Protein AF-A0A537WR71-F1 (afdb_monomer)

Foldseek 3Di:
DVPVVVLQFQDPPCPVVSLVVVVVVVVVVVVVVLVVQCVVCVPPVVSNVVVVVVVVVVVVVCPDPVNVVVLVVVCVVCVVVVGHRSCSNVVSVVVVVVPD

Secondary structure (DSSP, 8-state):
-HHHHHHT---STTHHHHHHHHHHHHHHHHHHHHHHHHHHHTT-HHHHHHHHHHHHHHHHHHT-HHHHHHHHHHHHHHHHTT---TTHHHHHHHHHHHH-

pLDDT: mean 86.19, std 12.83, range [47.69, 97.62]

Mean predicted aligned error: 6.78 Å

Structure (mmCIF, N/CA/C/O backbone):
data_AF-A0A537WR71-F1
#
_entry.id   AF-A0A537WR71-F1
#
loop_
_atom_site.group_PDB
_atom_site.id
_atom_site.type_symbol
_atom_site.label_atom_id
_atom_site.label_alt_id
_atom_site.label_comp_id
_atom_site.label_asym_id
_atom_site.label_entity_id
_atom_site.label_seq_id
_atom_site.pdbx_PDB_ins_code
_atom_site.Cartn_x
_atom_site.Cartn_y
_atom_site.Cartn_z
_atom_site.occupancy
_atom_site.B_iso_or_equiv
_atom_site.auth_seq_id
_atom_site.auth_comp_id
_atom_site.auth_asym_id
_atom_site.auth_atom_id
_atom_site.pdbx_PDB_model_num
ATOM 1 N N . MET A 1 1 ? -22.192 9.346 -1.950 1.00 47.69 1 MET A N 1
ATOM 2 C CA . MET A 1 1 ? -21.343 9.742 -0.795 1.00 47.69 1 MET A CA 1
ATOM 3 C C . MET A 1 1 ? -21.617 8.970 0.510 1.00 47.69 1 MET A C 1
ATOM 5 O O . MET A 1 1 ? -20.672 8.731 1.242 1.00 47.69 1 MET A O 1
ATOM 9 N N . ARG A 1 2 ? -22.842 8.495 0.815 1.00 50.09 2 ARG A N 1
ATOM 10 C CA . ARG A 1 2 ? -23.143 7.747 2.069 1.00 50.09 2 ARG A CA 1
ATOM 11 C C . ARG A 1 2 ? -22.621 6.298 2.165 1.00 50.09 2 ARG A C 1
ATOM 13 O O . ARG A 1 2 ? -22.574 5.759 3.264 1.00 50.09 2 ARG A O 1
ATOM 20 N N . GLN A 1 3 ? -22.258 5.654 1.054 1.00 52.09 3 GLN A N 1
ATOM 21 C CA . GLN A 1 3 ? -21.816 4.247 1.059 1.00 52.09 3 GLN A CA 1
ATOM 22 C C . GLN A 1 3 ? -20.332 4.077 1.427 1.00 52.09 3 GLN A C 1
ATOM 24 O O . GLN A 1 3 ? -20.008 3.156 2.171 1.00 52.09 3 GLN A O 1
ATOM 29 N N . LEU A 1 4 ? -19.458 5.002 1.009 1.00 53.16 4 LEU A N 1
ATOM 30 C CA . LEU A 1 4 ? -18.034 5.015 1.381 1.00 53.16 4 LEU A CA 1
ATOM 31 C C . LEU A 1 4 ? -17.837 5.143 2.901 1.00 53.16 4 LEU A C 1
ATOM 33 O O . LEU A 1 4 ? -17.051 4.408 3.483 1.00 53.16 4 LEU A O 1
ATOM 37 N N . ALA A 1 5 ? -18.633 5.986 3.566 1.00 55.94 5 ALA A N 1
ATOM 38 C CA . ALA A 1 5 ? -18.571 6.157 5.020 1.00 55.94 5 ALA A CA 1
ATOM 39 C C . ALA A 1 5 ? -18.953 4.887 5.810 1.00 55.94 5 ALA A C 1
ATOM 41 O O . ALA A 1 5 ? -18.473 4.693 6.919 1.00 55.94 5 ALA A O 1
ATOM 42 N N . ARG A 1 6 ? -19.779 3.990 5.244 1.00 54.12 6 ARG A N 1
ATOM 43 C CA . ARG A 1 6 ? -20.155 2.718 5.898 1.00 54.12 6 ARG A CA 1
ATOM 44 C C . ARG A 1 6 ? -19.064 1.650 5.811 1.00 54.12 6 ARG A C 1
ATOM 46 O O . ARG A 1 6 ? -18.992 0.785 6.684 1.00 54.12 6 ARG A O 1
ATOM 53 N N . LEU A 1 7 ? -18.227 1.696 4.772 1.00 55.09 7 LEU A N 1
ATOM 54 C CA . LEU A 1 7 ? -17.085 0.788 4.614 1.00 55.09 7 LEU A CA 1
ATOM 55 C C . LEU A 1 7 ? -16.010 1.048 5.679 1.00 55.09 7 LEU A C 1
ATOM 57 O O . LEU A 1 7 ? -15.387 0.099 6.143 1.00 55.09 7 LEU A O 1
ATOM 61 N N . PHE A 1 8 ? -15.888 2.297 6.136 1.00 60.16 8 PHE A N 1
ATOM 62 C CA . PHE A 1 8 ? -14.965 2.724 7.195 1.00 60.16 8 PHE A CA 1
ATOM 63 C C . PHE A 1 8 ? -15.630 2.916 8.570 1.00 60.16 8 PHE A C 1
ATOM 65 O O . PHE A 1 8 ? -15.017 3.464 9.476 1.00 60.16 8 PHE A O 1
ATOM 72 N N . ASP A 1 9 ? -16.878 2.469 8.734 1.00 62.72 9 ASP A N 1
ATOM 73 C CA . ASP A 1 9 ? -17.612 2.549 10.003 1.00 62.72 9 ASP A CA 1
ATOM 74 C C . ASP A 1 9 ? -17.039 1.547 11.027 1.00 62.72 9 ASP A C 1
ATOM 76 O O . ASP A 1 9 ? -16.817 0.381 10.691 1.00 62.72 9 ASP A O 1
ATOM 80 N N . ASP A 1 10 ? -16.850 1.964 12.279 1.00 61.41 10 ASP A N 1
ATOM 81 C CA . ASP A 1 10 ? -16.272 1.161 13.374 1.00 61.41 10 ASP A CA 1
ATOM 82 C C . ASP A 1 10 ? -17.204 0.034 13.872 1.00 61.41 10 ASP A C 1
ATOM 84 O O . ASP A 1 10 ? -16.852 -0.775 14.737 1.00 61.41 10 ASP A O 1
ATOM 88 N N . ARG A 1 11 ? -18.424 -0.046 13.327 1.00 62.66 11 ARG A N 1
ATOM 89 C CA . ARG A 1 11 ? -19.425 -1.058 13.691 1.00 62.66 11 ARG A CA 1
ATOM 90 C C . ARG A 1 11 ? -18.984 -2.474 13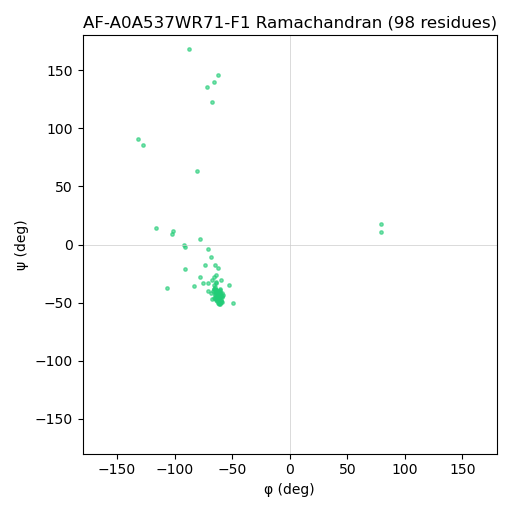.311 1.00 62.66 11 ARG A C 1
ATOM 92 O O . ARG A 1 11 ? -18.504 -2.733 12.207 1.00 62.66 11 ARG A O 1
ATOM 99 N N . ALA A 1 12 ? -19.268 -3.421 14.209 1.00 57.31 12 ALA A N 1
ATOM 100 C CA . ALA A 1 12 ? -18.932 -4.843 14.076 1.00 57.31 12 ALA A CA 1
ATOM 101 C C . ALA A 1 12 ? -19.596 -5.558 12.879 1.00 57.31 12 ALA A C 1
ATOM 103 O O . ALA A 1 12 ? -19.119 -6.611 12.450 1.00 57.31 12 ALA A O 1
ATOM 104 N N . ALA A 1 13 ? -20.681 -5.004 12.330 1.00 61.03 13 ALA A N 1
ATOM 105 C CA . ALA A 1 13 ? -21.381 -5.591 11.195 1.00 61.03 13 ALA A CA 1
ATOM 106 C C . ALA A 1 13 ? -20.509 -5.543 9.925 1.00 61.03 13 ALA A C 1
ATOM 108 O O . ALA A 1 13 ? -20.081 -4.477 9.482 1.00 61.03 13 ALA A O 1
ATOM 109 N N . GLY A 1 14 ? -20.251 -6.712 9.331 1.00 70.00 14 GLY A N 1
ATOM 110 C CA . GLY A 1 14 ? -19.547 -6.821 8.050 1.00 70.00 14 GLY A CA 1
ATOM 111 C C . GLY A 1 14 ? -18.021 -6.682 8.111 1.00 70.00 14 GLY A C 1
ATOM 112 O O . GLY A 1 14 ? -17.410 -6.471 7.068 1.00 70.00 14 GLY A O 1
ATOM 113 N N . LEU A 1 15 ? -17.390 -6.837 9.286 1.00 76.88 15 LEU A N 1
ATOM 114 C CA . LEU A 1 15 ? -15.927 -6.756 9.466 1.00 76.88 15 LEU A CA 1
ATOM 115 C C . LEU A 1 15 ? -15.148 -7.614 8.455 1.00 76.88 15 LEU A C 1
ATOM 117 O O . LEU A 1 15 ? -14.254 -7.114 7.780 1.00 76.88 15 LEU A O 1
ATOM 121 N N . ARG A 1 16 ? -15.521 -8.893 8.309 1.00 80.88 16 ARG A N 1
ATOM 122 C CA . ARG A 1 16 ? -14.880 -9.799 7.340 1.00 80.88 16 ARG A CA 1
ATOM 123 C C . ARG A 1 16 ? -15.004 -9.278 5.908 1.00 80.88 16 ARG A C 1
ATOM 125 O O . ARG A 1 16 ? -14.025 -9.305 5.178 1.00 80.88 16 ARG A O 1
ATOM 132 N N . GLY A 1 17 ? -16.173 -8.758 5.530 1.00 84.12 17 GLY A N 1
ATOM 133 C CA . GLY A 1 17 ? -16.401 -8.179 4.204 1.00 84.12 17 GLY A CA 1
ATOM 134 C C . GLY A 1 17 ? -15.558 -6.928 3.950 1.00 84.12 17 GLY A C 1
ATOM 135 O O . GLY A 1 17 ? -14.990 -6.792 2.873 1.00 84.12 17 GLY A O 1
ATOM 136 N N . LYS A 1 18 ? -15.411 -6.052 4.954 1.00 83.12 18 LYS A N 1
ATOM 137 C CA . LYS A 1 18 ? -14.546 -4.861 4.882 1.00 83.12 18 LYS A CA 1
ATOM 138 C C . LYS A 1 18 ? -13.080 -5.240 4.689 1.00 83.12 18 LYS A C 1
ATOM 140 O O . LYS A 1 18 ? -12.426 -4.689 3.812 1.00 83.12 18 LYS A O 1
ATOM 145 N N . ILE A 1 19 ? -12.594 -6.213 5.461 1.00 86.75 19 ILE A N 1
ATOM 146 C CA . ILE A 1 19 ? -11.225 -6.731 5.348 1.00 86.75 19 ILE A CA 1
ATOM 147 C C . ILE A 1 19 ? -11.003 -7.345 3.962 1.00 86.75 19 ILE A C 1
ATOM 149 O O . ILE A 1 19 ? -10.051 -6.979 3.280 1.00 86.75 19 ILE A O 1
ATOM 153 N N . VAL A 1 20 ? -11.903 -8.227 3.514 1.00 90.12 20 VAL A N 1
ATOM 154 C CA . VAL A 1 20 ? -11.812 -8.856 2.186 1.00 90.12 20 VAL A CA 1
ATOM 155 C C . VAL A 1 20 ? -11.815 -7.803 1.080 1.00 90.12 20 VAL A C 1
ATOM 157 O O . VAL A 1 20 ? -10.981 -7.870 0.186 1.00 90.12 20 VAL A O 1
ATOM 160 N N . CYS A 1 21 ? -12.699 -6.805 1.153 1.00 89.12 21 CYS A N 1
ATOM 161 C CA . CYS A 1 21 ? -12.748 -5.712 0.185 1.00 89.12 21 CYS A CA 1
ATOM 162 C C . CYS A 1 21 ? -11.442 -4.906 0.165 1.00 89.12 21 CYS A C 1
ATOM 164 O O . CYS A 1 21 ? -10.925 -4.620 -0.912 1.00 89.12 21 CYS A O 1
ATOM 166 N N . LEU A 1 22 ? -10.903 -4.555 1.337 1.00 89.56 22 LEU A N 1
ATOM 167 C CA . LEU A 1 22 ? -9.653 -3.804 1.449 1.00 89.56 22 LEU A CA 1
ATOM 168 C C . LEU A 1 22 ? -8.492 -4.573 0.807 1.00 89.56 22 LEU A C 1
ATOM 170 O O . LEU A 1 22 ? -7.802 -4.034 -0.055 1.00 89.56 22 LEU A O 1
ATOM 174 N N . TYR A 1 23 ? -8.316 -5.846 1.169 1.00 91.31 23 TYR A N 1
ATOM 175 C CA . TYR A 1 23 ? -7.266 -6.680 0.585 1.00 91.31 23 TYR A CA 1
ATOM 176 C C . TYR A 1 23 ? -7.468 -6.912 -0.913 1.00 91.31 23 TYR A C 1
ATOM 178 O O . TYR A 1 23 ? -6.497 -6.863 -1.660 1.00 91.31 23 TYR A O 1
ATOM 186 N N . ALA A 1 24 ? -8.705 -7.114 -1.373 1.00 93.44 24 ALA A N 1
ATOM 187 C CA . ALA A 1 24 ? -8.995 -7.283 -2.794 1.00 93.44 24 ALA A CA 1
ATOM 188 C C . ALA A 1 24 ? -8.577 -6.050 -3.608 1.00 93.44 24 ALA A C 1
ATOM 190 O O . ALA A 1 24 ? -7.932 -6.194 -4.644 1.00 93.44 24 ALA A O 1
ATOM 191 N N . VAL A 1 25 ? -8.883 -4.844 -3.115 1.00 93.81 25 VAL A N 1
ATOM 192 C CA . VAL A 1 25 ? -8.471 -3.587 -3.757 1.00 93.81 25 VAL A CA 1
ATOM 193 C C . VAL A 1 25 ? -6.948 -3.450 -3.777 1.00 93.81 25 VAL A C 1
ATOM 195 O O . VAL A 1 25 ? -6.387 -3.138 -4.825 1.00 93.81 25 VAL A O 1
ATOM 198 N N . LEU A 1 26 ? -6.270 -3.720 -2.657 1.00 93.00 26 LEU A N 1
ATOM 199 C CA . LEU A 1 26 ? -4.807 -3.627 -2.567 1.00 93.00 26 LEU A CA 1
ATOM 200 C C . LEU A 1 26 ? -4.103 -4.613 -3.508 1.00 93.00 26 LEU A C 1
ATOM 202 O O . LEU A 1 26 ? -3.172 -4.234 -4.216 1.00 93.00 26 LEU A O 1
ATOM 206 N N . ILE A 1 27 ? -4.573 -5.862 -3.559 1.00 95.56 27 ILE A N 1
ATOM 207 C CA . ILE A 1 27 ? -4.029 -6.887 -4.455 1.00 95.56 27 ILE A CA 1
ATOM 208 C C . ILE A 1 27 ? -4.259 -6.488 -5.914 1.00 95.56 27 ILE A C 1
ATOM 210 O O . ILE A 1 27 ? -3.321 -6.534 -6.706 1.00 95.56 27 ILE A O 1
ATOM 214 N N . ALA A 1 28 ? -5.473 -6.059 -6.272 1.00 96.88 28 ALA A N 1
ATOM 215 C CA . ALA A 1 28 ? -5.786 -5.635 -7.634 1.00 96.88 28 ALA A CA 1
ATOM 216 C C . ALA A 1 28 ? -4.924 -4.443 -8.077 1.00 96.88 28 ALA A C 1
ATOM 218 O O . ALA A 1 28 ? -4.377 -4.464 -9.179 1.00 96.88 28 ALA A O 1
ATOM 219 N N . ALA A 1 29 ? -4.745 -3.439 -7.213 1.00 95.06 29 ALA A N 1
ATOM 220 C CA . ALA A 1 29 ? -3.882 -2.294 -7.487 1.00 95.06 29 ALA A CA 1
ATOM 221 C C . ALA A 1 29 ? -2.417 -2.714 -7.685 1.00 95.06 29 ALA A C 1
ATOM 223 O O . ALA A 1 29 ? -1.781 -2.283 -8.645 1.00 95.06 29 ALA A O 1
ATOM 224 N N . ASN A 1 30 ? -1.896 -3.601 -6.830 1.00 95.44 30 ASN A N 1
ATOM 225 C CA . ASN A 1 30 ? -0.522 -4.089 -6.940 1.00 95.44 30 ASN A CA 1
ATOM 226 C C . ASN A 1 30 ? -0.294 -4.903 -8.224 1.00 95.44 30 ASN A C 1
ATOM 228 O O . ASN A 1 30 ? 0.693 -4.695 -8.926 1.00 95.44 30 ASN A O 1
ATOM 232 N N . LEU A 1 31 ? -1.228 -5.795 -8.571 1.00 97.50 31 LEU A N 1
ATOM 233 C CA . LEU A 1 31 ? -1.178 -6.547 -9.828 1.00 97.50 31 LEU A CA 1
ATOM 234 C C . LEU A 1 31 ? -1.256 -5.615 -11.042 1.00 97.50 31 LEU A C 1
ATOM 236 O O . LEU A 1 31 ? -0.507 -5.803 -11.996 1.00 97.50 31 LEU A O 1
ATOM 240 N N . GLY A 1 32 ? -2.114 -4.593 -10.992 1.00 97.62 32 GLY A N 1
ATOM 241 C CA . GLY A 1 32 ? -2.213 -3.573 -12.034 1.00 97.62 32 GLY A CA 1
ATOM 242 C C . GLY A 1 32 ? -0.911 -2.792 -12.220 1.00 97.62 32 GLY A C 1
ATOM 243 O O . GLY A 1 32 ? -0.463 -2.619 -13.351 1.00 97.62 32 GLY A O 1
ATOM 244 N N . ALA A 1 33 ? -0.263 -2.386 -11.125 1.00 95.69 33 ALA A N 1
ATOM 245 C CA . ALA A 1 33 ? 1.025 -1.695 -11.164 1.00 95.69 33 ALA A CA 1
ATOM 246 C C . ALA A 1 33 ? 2.131 -2.570 -11.779 1.00 95.69 33 ALA A C 1
ATOM 248 O O . ALA A 1 33 ? 2.880 -2.107 -12.638 1.00 95.69 33 ALA A O 1
ATOM 249 N N . TRP A 1 34 ? 2.201 -3.851 -11.405 1.00 96.81 34 TRP A N 1
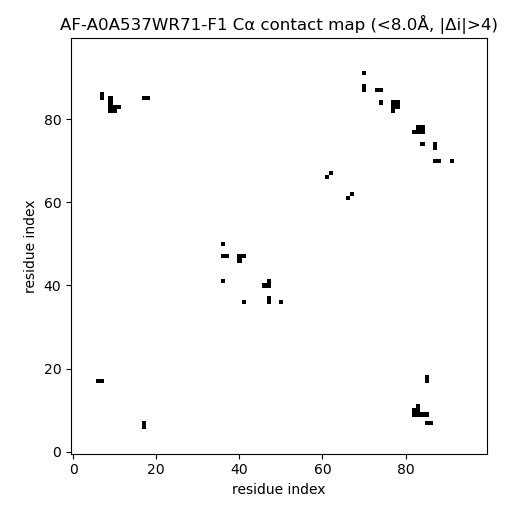ATOM 250 C CA . TRP A 1 34 ? 3.172 -4.789 -11.976 1.00 96.81 34 TRP A CA 1
ATOM 251 C C . TRP A 1 34 ? 2.893 -5.113 -13.445 1.00 96.81 34 TRP A C 1
ATOM 253 O O . TRP A 1 34 ? 3.824 -5.135 -14.249 1.00 96.81 34 TRP A O 1
ATOM 263 N N . ALA A 1 35 ? 1.628 -5.311 -13.821 1.00 96.88 35 ALA A N 1
ATOM 264 C CA . ALA A 1 35 ? 1.238 -5.509 -15.215 1.00 96.88 35 ALA A CA 1
ATOM 265 C C . ALA A 1 35 ? 1.605 -4.290 -16.073 1.00 96.88 35 ALA A C 1
ATOM 267 O O . ALA A 1 35 ? 2.154 -4.453 -17.163 1.00 96.88 35 ALA A O 1
ATOM 268 N N . TRP A 1 36 ? 1.377 -3.075 -15.559 1.00 96.56 36 TRP A N 1
ATOM 269 C CA . TRP A 1 36 ? 1.816 -1.841 -16.208 1.00 96.56 36 TRP A CA 1
ATOM 270 C C . TRP A 1 36 ? 3.337 -1.804 -16.351 1.00 96.56 36 TRP A C 1
ATOM 272 O O . TRP A 1 36 ? 3.832 -1.557 -17.447 1.00 96.56 36 TRP A O 1
ATOM 282 N N . ALA A 1 37 ? 4.092 -2.061 -15.279 1.00 95.25 37 ALA A N 1
ATOM 283 C CA . ALA A 1 37 ? 5.553 -2.035 -15.313 1.00 95.25 37 ALA A CA 1
ATOM 284 C C . ALA A 1 37 ? 6.116 -3.024 -16.346 1.00 95.25 37 ALA A C 1
ATOM 286 O O . ALA A 1 37 ? 6.998 -2.666 -17.124 1.00 95.25 37 ALA A O 1
ATOM 287 N N . ILE A 1 38 ? 5.567 -4.240 -16.414 1.00 95.19 38 ILE A N 1
ATOM 288 C CA . ILE A 1 38 ? 5.954 -5.232 -17.422 1.00 95.19 38 ILE A CA 1
ATOM 289 C C . ILE A 1 38 ? 5.600 -4.731 -18.823 1.00 95.19 38 ILE A C 1
ATOM 291 O O . ILE A 1 38 ? 6.458 -4.760 -19.694 1.00 95.19 38 ILE A O 1
ATOM 295 N N . ALA A 1 39 ? 4.384 -4.230 -19.053 1.00 95.44 39 ALA A N 1
ATOM 296 C CA . ALA A 1 39 ? 3.982 -3.726 -20.367 1.00 95.44 39 ALA A CA 1
ATOM 297 C C . ALA A 1 39 ? 4.842 -2.534 -20.833 1.00 95.44 39 ALA A C 1
ATOM 299 O O . ALA A 1 39 ? 5.218 -2.465 -22.001 1.00 95.44 39 ALA A O 1
ATOM 300 N N . ALA A 1 40 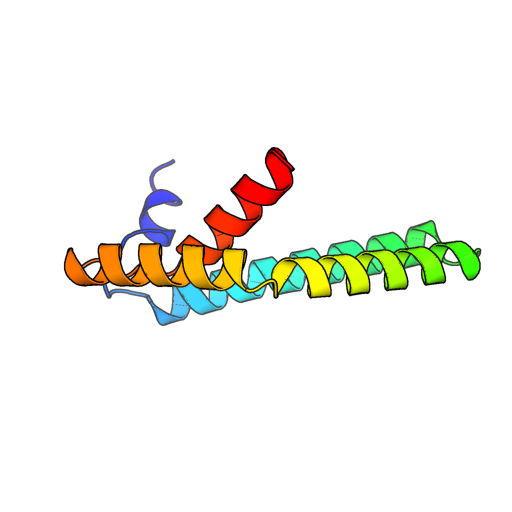? 5.191 -1.623 -19.922 1.00 94.12 40 ALA A N 1
ATOM 301 C CA . ALA A 1 40 ? 5.996 -0.440 -20.211 1.00 94.12 40 ALA A CA 1
ATOM 302 C C . ALA A 1 40 ? 7.490 -0.756 -20.402 1.00 94.12 40 ALA A C 1
ATOM 304 O O . ALA A 1 40 ? 8.157 -0.094 -21.197 1.00 94.12 40 ALA A O 1
ATOM 305 N N . PHE A 1 41 ? 8.023 -1.761 -19.696 1.00 93.88 41 PHE A N 1
ATOM 306 C CA . PHE A 1 41 ? 9.456 -2.083 -19.677 1.00 93.88 41 PHE A CA 1
ATOM 307 C C . PHE A 1 41 ? 9.803 -3.464 -20.259 1.00 93.88 41 PHE A C 1
ATOM 309 O O . PHE A 1 41 ? 10.936 -3.913 -20.102 1.00 93.88 41 PHE A O 1
ATOM 316 N N . ALA A 1 42 ? 8.884 -4.128 -20.970 1.00 89.12 42 ALA A N 1
ATOM 317 C CA . ALA A 1 42 ? 9.067 -5.488 -21.503 1.00 89.12 42 ALA A CA 1
ATOM 318 C C . ALA A 1 42 ? 10.350 -5.666 -22.335 1.00 89.12 42 ALA A C 1
ATOM 320 O O . ALA A 1 42 ? 10.970 -6.725 -22.299 1.00 89.12 42 ALA A O 1
ATOM 321 N N . GLY A 1 43 ? 10.756 -4.633 -23.080 1.00 90.75 43 GLY A N 1
ATOM 322 C CA . GLY A 1 43 ? 11.966 -4.643 -23.909 1.00 90.75 43 GLY A CA 1
ATOM 323 C C . GLY A 1 43 ? 13.237 -4.150 -23.209 1.00 90.75 43 GLY A C 1
ATOM 324 O O . GLY A 1 43 ? 14.296 -4.131 -23.831 1.00 90.75 43 GLY A O 1
ATOM 325 N N . ASN A 1 44 ? 13.159 -3.720 -21.946 1.00 93.12 44 ASN A N 1
ATOM 326 C CA . ASN A 1 44 ? 14.281 -3.131 -21.219 1.00 93.12 44 ASN A CA 1
ATOM 327 C C . ASN A 1 44 ? 14.430 -3.763 -19.827 1.00 93.12 44 ASN A C 1
ATOM 329 O O . ASN A 1 44 ? 13.877 -3.289 -18.831 1.00 93.12 44 ASN A O 1
ATOM 333 N N . ALA A 1 45 ? 15.241 -4.822 -19.766 1.00 91.38 45 ALA A N 1
ATOM 334 C CA . ALA A 1 45 ? 15.502 -5.574 -18.540 1.00 91.38 45 ALA A CA 1
ATOM 335 C C . ALA A 1 45 ? 16.109 -4.714 -17.418 1.00 91.38 45 ALA A C 1
ATOM 337 O O . ALA A 1 45 ? 15.843 -4.970 -16.245 1.00 91.38 45 ALA A O 1
ATOM 338 N N . VAL A 1 46 ? 16.886 -3.678 -17.757 1.00 94.94 46 VAL A N 1
ATOM 339 C CA . VAL A 1 46 ? 17.470 -2.768 -16.760 1.00 94.94 46 VAL A CA 1
ATOM 340 C C . VAL A 1 46 ? 16.372 -1.959 -16.077 1.00 94.94 46 VAL A C 1
ATOM 342 O O . VAL A 1 46 ? 16.341 -1.907 -14.851 1.00 94.94 46 VAL A O 1
ATOM 345 N N . LEU A 1 47 ? 15.433 -1.389 -16.839 1.00 93.50 47 LEU A N 1
ATOM 346 C CA . LEU A 1 47 ? 14.324 -0.621 -16.262 1.00 93.50 47 LEU A CA 1
ATOM 347 C C . LEU A 1 47 ? 13.386 -1.501 -15.429 1.00 93.50 47 LEU A C 1
ATOM 349 O O . LEU A 1 47 ? 12.969 -1.100 -14.340 1.00 93.50 47 LEU A O 1
ATOM 353 N N . LEU A 1 48 ? 13.124 -2.733 -15.870 1.00 94.25 48 LEU A N 1
ATOM 354 C CA . LEU A 1 48 ? 12.361 -3.693 -15.073 1.00 94.25 48 LEU A CA 1
ATOM 355 C C . LEU A 1 48 ? 13.095 -4.063 -13.768 1.00 94.25 48 LEU A C 1
ATOM 357 O O . LEU A 1 48 ? 12.477 -4.129 -12.705 1.00 94.25 48 LEU A O 1
ATOM 361 N N . GLY A 1 49 ? 14.421 -4.222 -13.824 1.00 93.81 49 GLY A N 1
ATOM 362 C CA . GLY A 1 49 ? 15.272 -4.399 -12.646 1.00 93.81 49 GLY A CA 1
ATOM 363 C C . GLY A 1 49 ? 15.211 -3.204 -11.692 1.00 93.81 49 GLY A C 1
ATOM 364 O O . GLY A 1 49 ? 15.072 -3.389 -10.484 1.00 93.81 49 GLY A O 1
ATOM 365 N N . THR A 1 50 ? 15.225 -1.972 -12.210 1.00 95.31 50 THR A N 1
ATOM 366 C CA . THR A 1 50 ? 15.053 -0.775 -11.370 1.00 95.31 50 THR A CA 1
ATOM 367 C C . THR A 1 50 ? 13.665 -0.683 -10.746 1.00 95.31 50 THR A C 1
ATOM 369 O O . THR A 1 50 ? 13.561 -0.270 -9.596 1.00 95.31 50 THR A O 1
ATOM 372 N N . ALA A 1 51 ? 12.611 -1.124 -11.442 1.00 94.25 51 ALA A N 1
ATOM 373 C CA . ALA A 1 51 ? 11.263 -1.183 -10.880 1.00 94.25 51 ALA A CA 1
ATOM 374 C C . ALA A 1 51 ? 11.193 -2.175 -9.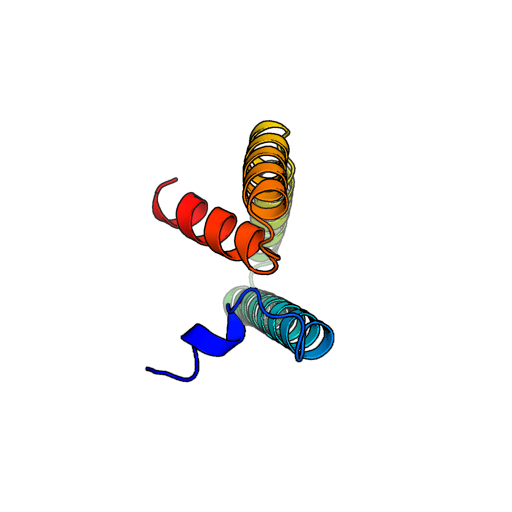707 1.00 94.25 51 ALA A C 1
ATOM 376 O O . ALA A 1 51 ? 10.615 -1.863 -8.666 1.00 94.25 51 ALA A O 1
ATOM 377 N N . LEU A 1 52 ? 11.852 -3.333 -9.831 1.00 95.31 52 LEU A N 1
ATOM 378 C CA . LEU A 1 52 ? 11.970 -4.305 -8.743 1.00 95.31 52 LEU A CA 1
ATOM 379 C C . LEU A 1 52 ? 12.736 -3.734 -7.542 1.00 95.31 52 LEU A C 1
ATOM 381 O O . LEU A 1 52 ? 12.301 -3.906 -6.404 1.00 95.31 52 LEU A O 1
ATOM 385 N N . LEU A 1 53 ? 13.850 -3.036 -7.782 1.00 96.25 53 LEU A N 1
ATOM 386 C CA . LEU A 1 53 ? 14.615 -2.384 -6.716 1.00 96.25 53 LEU A CA 1
ATOM 387 C C . LEU A 1 53 ? 13.807 -1.284 -6.027 1.00 96.25 53 LEU A C 1
ATOM 389 O O . LEU A 1 53 ? 13.781 -1.240 -4.800 1.00 96.25 53 LEU A O 1
ATOM 393 N N . ALA A 1 54 ? 13.119 -0.435 -6.792 1.00 94.75 54 ALA A N 1
ATOM 394 C CA . ALA A 1 54 ? 12.246 0.600 -6.249 1.00 94.75 54 ALA A CA 1
ATOM 395 C C . ALA A 1 54 ? 11.133 -0.011 -5.384 1.00 94.75 54 ALA A C 1
ATOM 397 O O . ALA A 1 54 ? 10.906 0.447 -4.267 1.00 94.75 54 ALA A O 1
ATOM 398 N N . TYR A 1 55 ? 10.504 -1.096 -5.849 1.00 94.25 55 TYR A N 1
ATOM 399 C CA . TYR A 1 55 ? 9.503 -1.834 -5.079 1.00 94.25 55 TYR A CA 1
ATOM 400 C C . TYR A 1 55 ? 10.089 -2.419 -3.785 1.00 94.25 55 TYR A C 1
ATOM 402 O O . TYR A 1 55 ? 9.507 -2.259 -2.716 1.00 94.25 55 TYR A O 1
ATOM 410 N N . GLY A 1 56 ? 11.267 -3.047 -3.849 1.00 96.00 56 GLY A N 1
ATOM 411 C CA . GLY A 1 56 ? 11.939 -3.612 -2.675 1.00 96.00 56 GLY A CA 1
ATOM 412 C C . GLY A 1 56 ? 12.369 -2.558 -1.649 1.00 96.00 56 GLY A C 1
ATOM 413 O O . GLY A 1 56 ? 12.166 -2.745 -0.451 1.00 96.00 56 GLY A O 1
ATOM 414 N N . LEU A 1 57 ? 12.925 -1.431 -2.102 1.00 94.62 57 LEU A N 1
ATOM 415 C CA . LEU A 1 57 ? 13.298 -0.313 -1.231 1.00 94.62 57 LEU A CA 1
ATOM 416 C C . LEU A 1 57 ? 12.067 0.357 -0.613 1.00 94.62 57 LEU A C 1
ATOM 418 O O . LEU A 1 57 ? 12.085 0.662 0.577 1.00 94.62 57 LEU A O 1
ATOM 422 N N . GLY A 1 58 ? 10.984 0.515 -1.378 1.00 91.31 58 GLY A N 1
ATOM 423 C CA . GLY A 1 58 ? 9.706 1.000 -0.860 1.00 91.31 58 GLY A CA 1
ATOM 424 C C . GLY A 1 58 ? 9.115 0.066 0.199 1.00 91.31 58 GLY A C 1
ATOM 425 O O . GLY A 1 58 ? 8.684 0.528 1.252 1.00 91.31 58 GLY A O 1
ATOM 426 N N . LEU A 1 59 ? 9.164 -1.253 -0.026 1.00 91.56 59 LEU A N 1
ATOM 427 C CA . LEU A 1 59 ? 8.749 -2.242 0.974 1.00 91.56 59 LEU A CA 1
ATOM 428 C C . LEU A 1 59 ? 9.595 -2.172 2.244 1.00 91.56 59 LEU A C 1
ATOM 430 O O . LEU A 1 59 ? 9.043 -2.268 3.335 1.00 91.56 59 LEU A O 1
ATOM 434 N N . ARG A 1 60 ? 10.916 -1.998 2.119 1.00 92.81 60 ARG A N 1
ATO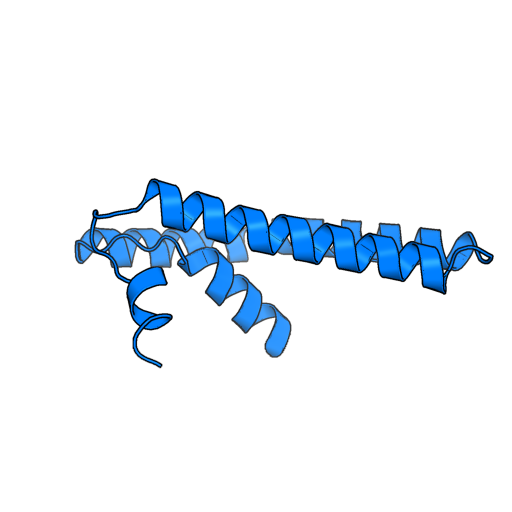M 435 C CA . ARG A 1 60 ? 11.791 -1.801 3.279 1.00 92.81 60 ARG A CA 1
ATOM 436 C C . ARG A 1 60 ? 11.363 -0.572 4.073 1.00 92.81 60 ARG A C 1
ATOM 438 O O . ARG A 1 60 ? 11.183 -0.687 5.276 1.00 92.81 60 ARG A O 1
ATOM 445 N N . HIS A 1 61 ? 11.170 0.554 3.392 1.00 90.75 61 HIS A N 1
ATOM 446 C CA . HIS A 1 61 ? 10.770 1.801 4.030 1.00 90.75 61 HIS A CA 1
ATOM 447 C C . HIS A 1 61 ? 9.420 1.681 4.754 1.00 90.75 61 HIS A C 1
ATOM 449 O O . HIS A 1 61 ? 9.257 2.150 5.872 1.00 90.75 61 HIS A O 1
ATOM 455 N N . ALA A 1 62 ? 8.458 0.966 4.166 1.00 86.69 62 ALA A N 1
ATOM 456 C CA . ALA A 1 62 ? 7.156 0.735 4.790 1.00 86.69 62 ALA A CA 1
ATOM 457 C C . ALA A 1 62 ? 7.214 -0.108 6.084 1.00 86.69 62 ALA A C 1
ATOM 459 O O . ALA A 1 62 ? 6.245 -0.120 6.844 1.00 86.69 62 ALA A O 1
ATOM 460 N N . VAL A 1 63 ? 8.312 -0.835 6.320 1.00 88.81 63 VAL A N 1
ATOM 461 C CA . VAL A 1 63 ? 8.527 -1.703 7.493 1.00 88.81 63 VAL A CA 1
ATOM 462 C C . VAL A 1 63 ? 9.446 -1.028 8.526 1.00 88.81 63 VAL A C 1
ATOM 464 O O . VAL A 1 63 ? 9.839 -1.652 9.514 1.00 88.81 63 VAL A O 1
ATOM 467 N N . ASP A 1 64 ? 9.768 0.255 8.346 1.00 91.88 64 ASP A N 1
ATOM 468 C CA . ASP A 1 64 ? 10.539 1.016 9.322 1.00 91.88 64 ASP A CA 1
ATOM 469 C C . ASP A 1 64 ? 9.784 1.119 10.668 1.00 91.88 64 ASP A C 1
ATOM 471 O O . ASP A 1 64 ? 8.548 1.126 10.756 1.00 91.88 64 ASP A O 1
ATOM 475 N N . ALA A 1 65 ? 10.548 1.119 11.764 1.00 91.25 65 ALA A N 1
ATOM 476 C CA . ALA A 1 65 ? 10.000 0.973 13.113 1.00 91.25 65 ALA A CA 1
ATOM 477 C C . ALA A 1 65 ? 9.110 2.154 13.533 1.00 91.25 65 ALA A C 1
ATOM 479 O O . ALA A 1 65 ? 8.199 1.978 14.343 1.00 91.25 65 ALA A O 1
ATOM 480 N N . ASP A 1 66 ? 9.351 3.346 12.992 1.00 90.94 66 ASP A N 1
ATOM 481 C CA . ASP A 1 66 ? 8.563 4.545 13.255 1.00 90.94 66 ASP A CA 1
ATOM 482 C C . ASP A 1 66 ? 7.168 4.473 12.622 1.00 90.94 66 ASP A C 1
ATOM 484 O O . ASP A 1 66 ? 6.191 4.805 13.300 1.00 90.94 66 ASP A O 1
ATOM 488 N N . HIS A 1 67 ? 7.028 3.944 11.399 1.00 90.81 67 HIS A N 1
ATOM 489 C CA . HIS A 1 67 ? 5.714 3.698 10.787 1.00 90.81 67 HIS A CA 1
ATOM 490 C C . HIS A 1 67 ? 4.910 2.692 11.604 1.00 90.81 67 HIS A C 1
ATOM 492 O O . HIS A 1 67 ? 3.742 2.936 11.921 1.00 90.81 67 HIS A O 1
ATOM 498 N N . VAL A 1 68 ? 5.541 1.582 11.997 1.00 91.62 68 VAL A N 1
ATOM 499 C CA . VAL A 1 68 ? 4.885 0.540 12.799 1.00 91.62 68 VAL A CA 1
ATOM 500 C C . VAL A 1 68 ? 4.462 1.090 14.163 1.00 91.62 68 VAL A C 1
ATOM 502 O O . VAL A 1 68 ? 3.315 0.892 14.571 1.00 91.62 68 VAL A O 1
ATOM 505 N N . ALA A 1 69 ? 5.338 1.830 14.849 1.00 94.31 69 ALA A N 1
ATOM 506 C CA . ALA A 1 69 ? 5.032 2.433 16.144 1.00 94.31 69 ALA A CA 1
ATOM 507 C C . ALA A 1 69 ? 3.908 3.481 16.055 1.00 94.31 69 ALA A C 1
ATOM 509 O O . ALA A 1 69 ? 3.041 3.537 16.931 1.00 94.31 69 ALA A O 1
ATOM 510 N N . ALA A 1 70 ? 3.882 4.291 14.992 1.00 92.38 70 ALA A N 1
ATOM 511 C CA . ALA A 1 70 ? 2.830 5.279 14.770 1.00 92.38 70 ALA A CA 1
ATOM 512 C C . ALA A 1 70 ? 1.462 4.616 14.535 1.00 92.38 70 ALA A C 1
ATOM 514 O O . ALA A 1 70 ? 0.470 5.008 15.162 1.00 92.38 70 ALA A O 1
ATOM 515 N N . ILE A 1 71 ? 1.409 3.586 13.680 1.00 93.50 71 ILE A N 1
ATOM 516 C CA . ILE A 1 71 ? 0.184 2.820 13.411 1.00 93.50 71 ILE A CA 1
ATOM 517 C C . ILE A 1 71 ? -0.300 2.111 14.681 1.00 93.50 71 ILE A C 1
ATOM 519 O O . ILE A 1 71 ? -1.497 2.163 14.976 1.00 93.50 71 ILE A O 1
ATOM 523 N N . ASP A 1 72 ? 0.592 1.478 15.448 1.00 94.38 72 ASP A N 1
ATOM 524 C CA . ASP A 1 72 ? 0.229 0.798 16.698 1.00 94.38 72 ASP A CA 1
ATOM 525 C C . ASP A 1 72 ? -0.359 1.776 17.721 1.00 94.38 72 ASP A C 1
ATOM 527 O O . ASP A 1 72 ? -1.461 1.556 18.225 1.00 94.38 72 ASP A O 1
ATOM 531 N N . ASN A 1 73 ? 0.311 2.903 17.973 1.00 95.06 73 ASN A N 1
ATOM 532 C CA . ASN A 1 73 ? -0.157 3.882 18.951 1.00 95.06 73 ASN A CA 1
ATOM 533 C C . ASN A 1 73 ? -1.546 4.437 18.586 1.00 95.06 73 ASN A C 1
ATOM 535 O O . ASN A 1 73 ? -2.452 4.492 19.423 1.00 95.06 73 ASN A O 1
ATOM 539 N N . ALA A 1 74 ? -1.752 4.785 17.313 1.00 93.44 74 ALA A N 1
ATOM 540 C CA . ALA A 1 74 ? -3.048 5.246 16.828 1.00 93.44 74 ALA A CA 1
ATOM 541 C C . ALA A 1 74 ? -4.122 4.139 16.893 1.00 93.44 74 ALA A C 1
ATOM 543 O O . ALA A 1 74 ? -5.260 4.412 17.285 1.00 93.44 74 ALA A O 1
ATOM 544 N N . THR A 1 75 ? -3.762 2.886 16.595 1.00 93.44 75 THR A N 1
ATOM 545 C CA . THR A 1 75 ? -4.654 1.721 16.725 1.00 93.44 75 THR A CA 1
ATOM 546 C C . THR A 1 75 ? -5.088 1.534 18.175 1.00 93.44 75 THR A C 1
ATOM 548 O O . THR A 1 75 ? -6.287 1.461 18.453 1.00 93.44 75 THR A O 1
ATOM 551 N N . ARG A 1 76 ? -4.133 1.513 19.113 1.00 93.19 76 ARG A N 1
ATOM 552 C CA . ARG A 1 76 ? -4.395 1.331 20.546 1.00 93.19 76 ARG A CA 1
ATOM 553 C C . ARG A 1 76 ? -5.268 2.451 21.095 1.00 93.19 76 ARG A C 1
ATOM 555 O O . ARG A 1 76 ? -6.222 2.158 21.810 1.00 93.19 76 ARG A O 1
ATOM 562 N N . LYS A 1 77 ? -5.016 3.704 20.706 1.00 93.12 77 LYS A N 1
ATOM 563 C CA . LYS A 1 77 ? -5.857 4.844 21.095 1.00 93.12 77 LYS A CA 1
ATOM 564 C C . LYS A 1 77 ? -7.302 4.686 20.612 1.00 93.12 77 LYS A C 1
ATOM 566 O O . LYS A 1 77 ? -8.231 4.821 21.401 1.00 93.12 77 LYS A O 1
ATOM 571 N N . LEU A 1 78 ? -7.512 4.355 19.338 1.00 90.75 78 LEU A N 1
ATOM 572 C CA . LEU A 1 78 ? -8.863 4.177 18.792 1.00 90.75 78 LEU A CA 1
ATOM 573 C C . LEU A 1 78 ? -9.583 2.985 19.440 1.00 90.75 78 LEU A C 1
ATOM 575 O O . LEU A 1 78 ? -10.767 3.075 19.754 1.00 90.75 78 LEU A O 1
ATOM 579 N N . MET A 1 79 ? -8.869 1.893 19.715 1.00 91.12 79 MET A N 1
ATOM 580 C CA . MET A 1 79 ? -9.430 0.755 20.447 1.00 91.12 79 MET A CA 1
ATOM 581 C C . MET A 1 79 ? -9.807 1.108 21.894 1.00 91.12 79 MET A C 1
ATOM 583 O O . MET A 1 79 ? -10.837 0.636 22.372 1.00 91.12 79 MET A O 1
ATOM 587 N N . GLN A 1 80 ? -9.031 1.957 22.578 1.00 93.00 80 GLN A N 1
ATOM 588 C CA . GLN A 1 80 ? -9.375 2.477 23.911 1.00 93.00 80 GLN A CA 1
ATOM 589 C C . GLN A 1 80 ? -10.649 3.337 23.891 1.00 93.00 80 GLN A C 1
ATOM 591 O O . GLN A 1 80 ? -11.423 3.303 24.842 1.00 93.00 80 GLN A O 1
ATOM 596 N N . GLU A 1 81 ? -10.917 4.045 22.790 1.00 91.62 81 GLU A N 1
ATOM 597 C CA . GLU A 1 81 ? -12.174 4.773 22.550 1.00 91.62 81 GLU A CA 1
ATOM 598 C C . GLU A 1 81 ? -13.343 3.853 22.124 1.00 91.62 81 GLU A C 1
ATOM 600 O O . GLU A 1 81 ? -14.426 4.335 21.790 1.00 91.62 81 GLU A O 1
ATOM 605 N N . GLY A 1 82 ? -13.145 2.529 22.103 1.00 85.50 82 GLY A N 1
ATOM 606 C CA . GLY A 1 82 ? -14.160 1.543 21.716 1.00 85.50 82 GLY A CA 1
ATOM 607 C C . GLY A 1 82 ? -14.361 1.386 20.203 1.00 85.50 82 GLY A C 1
ATOM 608 O O . GLY A 1 82 ? -15.319 0.735 19.778 1.00 85.50 82 GLY A O 1
ATOM 609 N N . LYS A 1 83 ? -13.477 1.962 19.379 1.00 85.38 83 LYS A N 1
ATOM 610 C CA . LYS A 1 83 ? -13.530 1.896 17.909 1.00 85.38 83 LYS A CA 1
ATOM 611 C C . LYS A 1 83 ? -12.816 0.655 17.362 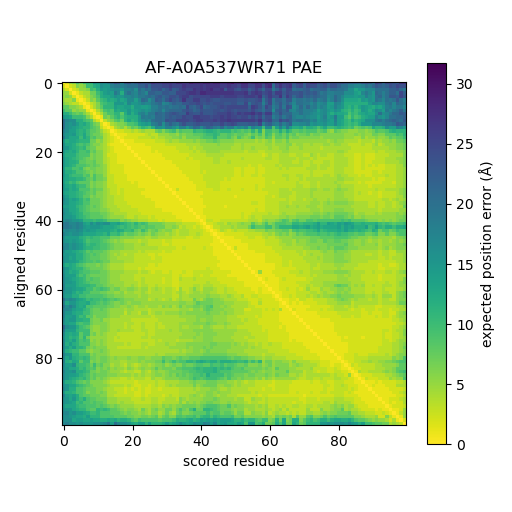1.00 85.38 83 LYS A C 1
ATOM 613 O O . LYS A 1 83 ? -12.094 -0.041 18.077 1.00 85.38 83 LYS A O 1
ATOM 618 N N . ARG A 1 84 ? -13.009 0.362 16.071 1.00 83.75 84 ARG A N 1
ATOM 619 C CA . ARG A 1 84 ? -12.388 -0.773 15.365 1.00 83.75 84 ARG A CA 1
ATOM 620 C C . ARG A 1 84 ? -11.695 -0.274 14.092 1.00 83.75 84 ARG A C 1
ATOM 622 O O . ARG A 1 84 ? -12.275 -0.357 13.008 1.00 83.75 84 ARG A O 1
ATOM 629 N N . PRO A 1 85 ? -10.438 0.190 14.198 1.00 84.44 85 PRO A N 1
ATOM 630 C CA . PRO A 1 85 ? -9.779 0.990 13.165 1.00 84.44 85 PRO A CA 1
ATOM 631 C C . PRO A 1 85 ? -9.206 0.156 11.997 1.00 84.44 85 PRO A C 1
ATOM 633 O O . PRO A 1 85 ? -8.006 0.145 11.748 1.00 84.44 85 PRO A O 1
ATOM 636 N N . ILE A 1 86 ? -10.065 -0.537 11.240 1.00 83.12 86 ILE A N 1
ATOM 637 C CA . ILE A 1 86 ? -9.673 -1.481 10.165 1.00 83.12 86 ILE A CA 1
ATOM 638 C C . ILE A 1 86 ? -8.933 -0.782 9.009 1.00 83.12 86 ILE A C 1
ATOM 640 O O . ILE A 1 86 ? -8.069 -1.375 8.372 1.00 83.12 86 ILE A O 1
ATOM 644 N N . GLY A 1 87 ? -9.281 0.475 8.719 1.00 85.12 87 GLY A N 1
ATOM 645 C CA . GLY A 1 87 ? -8.697 1.252 7.620 1.00 85.12 87 GLY A CA 1
ATOM 646 C C . GLY A 1 87 ? -7.487 2.104 8.007 1.00 85.12 87 GLY A C 1
ATOM 647 O O . GLY A 1 87 ? -6.956 2.800 7.147 1.00 85.12 87 GLY A O 1
ATOM 648 N N . LEU A 1 88 ? -7.057 2.092 9.274 1.00 90.56 88 LEU A N 1
ATOM 649 C CA . LEU A 1 88 ? -6.041 3.026 9.769 1.00 90.56 88 LEU A CA 1
ATOM 650 C C . LEU A 1 88 ? -4.714 2.896 9.019 1.00 90.56 88 LEU A C 1
ATOM 652 O O . LEU A 1 88 ? -4.185 3.902 8.560 1.00 90.5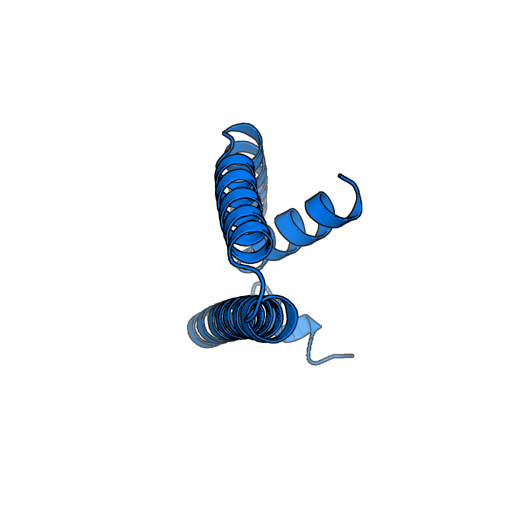6 88 LEU A O 1
ATOM 656 N N . GLY A 1 89 ? -4.214 1.670 8.845 1.00 89.62 89 GLY A N 1
ATOM 657 C CA . GLY A 1 89 ? -2.968 1.433 8.111 1.00 89.62 89 GLY A CA 1
ATOM 658 C C . GLY A 1 89 ? -3.040 1.907 6.656 1.00 89.62 89 GLY A C 1
ATOM 659 O O . GLY A 1 89 ? -2.096 2.510 6.158 1.00 89.62 89 GLY A O 1
ATOM 660 N N . PHE A 1 90 ? -4.190 1.720 5.997 1.00 89.00 90 PHE A N 1
ATOM 661 C CA . PHE A 1 90 ? -4.411 2.194 4.628 1.00 89.00 90 PHE A CA 1
ATOM 662 C C . PHE A 1 90 ? -4.346 3.724 4.533 1.00 89.00 90 PHE A C 1
ATOM 664 O O . PHE A 1 90 ? -3.637 4.253 3.683 1.00 89.00 90 PHE A O 1
ATOM 671 N N . PHE A 1 91 ? -5.047 4.442 5.416 1.00 88.88 91 PHE A N 1
ATOM 672 C CA . PHE A 1 91 ? -5.030 5.908 5.405 1.00 88.88 91 PHE A CA 1
ATOM 673 C C . PHE A 1 91 ? -3.697 6.494 5.867 1.00 88.88 91 PHE A C 1
ATOM 675 O O . PHE A 1 91 ? -3.295 7.536 5.357 1.00 88.88 91 P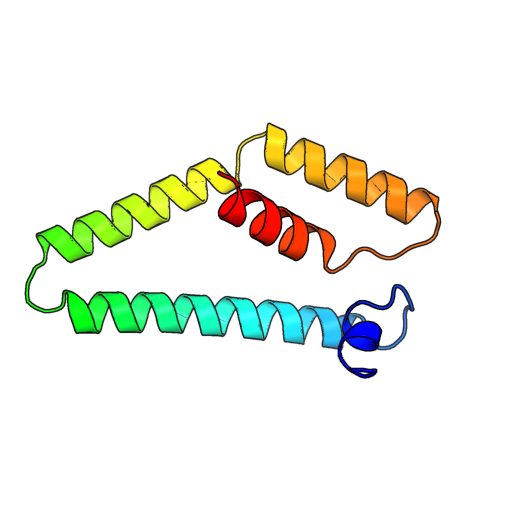HE A O 1
ATOM 682 N N . PHE A 1 92 ? -3.003 5.830 6.793 1.00 90.12 92 PHE A N 1
ATOM 683 C CA . PHE A 1 92 ? -1.658 6.218 7.202 1.00 90.12 92 PHE A CA 1
ATOM 684 C C . PHE A 1 92 ? -0.681 6.129 6.024 1.00 90.12 92 PHE A C 1
ATOM 686 O O . PHE A 1 92 ? -0.009 7.112 5.724 1.00 90.12 92 PHE A O 1
ATOM 693 N N . ALA A 1 93 ? -0.667 4.998 5.309 1.00 87.25 93 ALA A N 1
ATOM 694 C CA . ALA A 1 93 ? 0.170 4.822 4.125 1.00 87.25 93 ALA A CA 1
ATOM 695 C C . ALA A 1 93 ? -0.182 5.836 3.024 1.00 87.25 93 ALA A C 1
ATOM 697 O O . ALA A 1 93 ? 0.706 6.482 2.477 1.00 87.25 93 ALA A O 1
ATOM 698 N N . LEU A 1 94 ? -1.477 6.036 2.750 1.00 88.62 94 LEU A N 1
ATOM 699 C CA . LEU A 1 94 ? -1.939 6.985 1.737 1.00 88.62 94 LEU A CA 1
ATOM 700 C C . LEU A 1 94 ? -1.540 8.427 2.075 1.00 88.62 94 LEU A C 1
ATOM 702 O O . LEU A 1 94 ? -1.080 9.147 1.199 1.00 88.62 94 LEU A O 1
ATOM 706 N N . GLY A 1 95 ? -1.675 8.843 3.337 1.00 88.00 95 GLY A N 1
ATOM 707 C CA . GLY A 1 95 ? -1.237 10.165 3.785 1.00 88.00 95 GLY A CA 1
ATOM 708 C C . GLY A 1 95 ? 0.280 10.335 3.702 1.00 88.00 95 GLY A C 1
ATOM 709 O O . GLY A 1 95 ? 0.752 11.331 3.158 1.00 88.00 95 GLY A O 1
ATOM 710 N N . HIS A 1 96 ? 1.042 9.350 4.179 1.00 87.38 96 HIS A N 1
ATOM 711 C CA . HIS A 1 96 ? 2.503 9.402 4.170 1.00 87.38 96 HIS A CA 1
ATOM 712 C C . HIS A 1 96 ? 3.055 9.539 2.744 1.00 87.38 96 HIS A C 1
ATOM 714 O O . HIS A 1 96 ? 3.788 10.484 2.480 1.00 87.38 96 HIS A O 1
ATOM 720 N N . SER A 1 97 ? 2.593 8.703 1.807 1.00 83.31 97 SER A N 1
ATOM 721 C CA . SER A 1 97 ? 3.014 8.741 0.397 1.00 83.31 97 SER A CA 1
ATOM 722 C C . SER A 1 97 ? 2.549 9.974 -0.391 1.00 83.31 97 SER A C 1
ATOM 724 O O . SER A 1 97 ? 2.958 10.147 -1.535 1.00 83.31 97 SER A O 1
ATOM 726 N N . THR A 1 98 ? 1.646 10.801 0.151 1.00 84.06 98 THR A N 1
ATOM 727 C CA . THR A 1 98 ? 1.240 12.064 -0.505 1.00 84.06 98 THR A CA 1
ATOM 728 C C . THR A 1 98 ? 2.083 13.263 -0.092 1.00 84.06 98 THR A C 1
ATOM 730 O O . THR A 1 98 ? 2.082 14.271 -0.795 1.00 84.06 98 THR A O 1
ATOM 733 N N . VAL A 1 99 ? 2.758 13.180 1.053 1.00 80.25 99 VAL A N 1
ATOM 734 C CA . VAL A 1 99 ? 3.534 14.288 1.627 1.00 80.25 99 VAL A CA 1
ATOM 735 C C . VAL A 1 99 ? 5.032 14.047 1.478 1.00 80.25 99 VAL A C 1
ATOM 737 O O . VAL A 1 99 ? 5.775 15.001 1.255 1.00 80.25 99 VAL A O 1
ATOM 740 N N . VAL A 1 100 ? 5.450 12.789 1.629 1.00 61.62 100 VAL A N 1
ATOM 741 C CA . VAL A 1 100 ? 6.839 12.319 1.588 1.00 61.62 100 VAL A CA 1
ATOM 742 C C . VAL A 1 100 ? 7.053 11.525 0.309 1.00 61.62 100 VAL A C 1
ATOM 744 O O . VAL A 1 100 ? 8.067 11.800 -0.367 1.00 61.62 100 VAL A O 1
#

Sequence (100 aa):
MRQLARLFDDRAAGLRGKIVCLYAVLIAANLGAWAWAIAAFAGNAVLLGTALLAYGLGLRHAVDADHVAAIDNATRKLMQEGKRPIGLGFFFALGHSTVV

Solvent-accessible surface area (backbone atoms only — not comparable to full-atom values): 5772 Å² total; per-residue (Å²): 123,78,66,66,58,59,67,72,43,53,59,78,78,58,52,70,58,42,52,51,51,52,52,51,51,53,51,51,52,51,52,50,52,52,52,47,49,46,71,76,27,71,92,34,69,66,59,44,49,49,52,52,49,52,51,53,53,50,53,53,59,70,66,34,67,64,57,52,52,52,49,49,53,54,46,55,52,40,44,74,74,72,42,51,70,83,57,49,65,60,53,51,51,55,53,47,70,73,78,104

Nearest PDB structures (foldseek):
  1xaw-assembly1_A  TM=3.927E-01  e=9.063E+00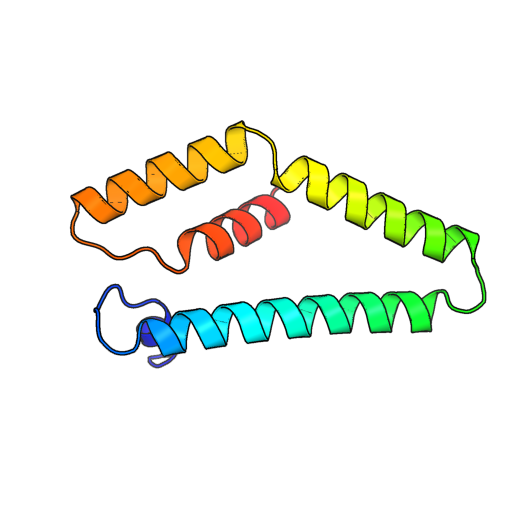  Homo sapiens

Radius of gyration: 16.92 Å; Cα contacts (8 Å, |Δi|>4): 33; chains: 1; bounding box: 41×24×48 Å